Protein AF-A0A447U4M3-F1 (afdb_monomer_lite)

Foldseek 3Di:
DDDDDPDDDDQAPPDPPAQKDWDQKDWDADPVRKIKIKIWMDNDQPDLATFIWMWICDPNDIDHIDGDGHDGRDHDHHDDDDDDDD

Secondary structure (DSSP, 8-state):
-----------S---SS---EEEEEEEEE-TTS-EEEEEEEESSTT-TT-EEEEEEEETTEEPPPEEEE-BTTB------------

Sequence (86 aa):
MKLALVNRQVILPESGTESFQCHASTLVRLPCGTLVAAWFAGLREGSEDTAIWLSRYEHNIWTTPQRVAAREGEAHWNPVLFLPVG

InterPro domains:
  IPR011040 Sialidase [PF13088] (33-83)
  IPR036278 Sialidase superfamily [SSF50939] (9-83)

Radius of gyration: 14.34 Å; chains: 1; bounding box: 44×28×38 Å

Structure (mmCIF, N/CA/C/O backbone):
data_AF-A0A447U4M3-F1
#
_entry.id   AF-A0A447U4M3-F1
#
loop_
_atom_site.group_PDB
_atom_site.id
_atom_site.type_symbol
_atom_site.label_atom_id
_atom_site.label_alt_id
_atom_site.label_comp_id
_atom_site.label_asym_id
_atom_site.label_entity_id
_atom_site.label_seq_id
_atom_site.pdbx_PDB_ins_code
_atom_site.Cartn_x
_atom_site.Cartn_y
_atom_site.Cartn_z
_atom_site.occupancy
_atom_site.B_iso_or_equiv
_atom_site.auth_seq_id
_atom_site.auth_comp_id
_atom_site.auth_asym_id
_atom_site.auth_atom_id
_atom_site.pdbx_PDB_model_num
ATOM 1 N N . MET A 1 1 ? -10.018 21.514 19.524 1.00 76.88 1 MET A N 1
ATOM 2 C CA . MET A 1 1 ? -9.905 20.038 19.517 1.00 76.88 1 MET A CA 1
ATOM 3 C C . MET A 1 1 ? -8.427 19.678 19.573 1.00 76.88 1 MET A C 1
ATOM 5 O O . MET A 1 1 ? -7.682 20.200 18.756 1.00 76.88 1 MET A O 1
ATOM 9 N N . LYS A 1 2 ? -7.983 18.873 20.547 1.00 91.12 2 LYS A N 1
ATOM 10 C CA . LYS A 1 2 ? -6.585 18.416 20.643 1.00 91.12 2 LYS A CA 1
ATOM 11 C C . LYS A 1 2 ? -6.521 16.978 20.140 1.00 91.12 2 LYS A C 1
ATOM 13 O O . LYS A 1 2 ? -7.273 16.140 20.626 1.00 91.12 2 LYS A O 1
ATOM 18 N N . LEU A 1 3 ? -5.662 16.711 19.164 1.00 93.62 3 LEU A N 1
ATOM 19 C CA . LEU A 1 3 ? -5.387 15.345 18.726 1.00 93.62 3 LEU A CA 1
ATOM 20 C C . LEU A 1 3 ? -4.492 14.662 19.765 1.00 93.62 3 LEU A C 1
ATOM 22 O O . LEU A 1 3 ? -3.557 15.277 20.283 1.00 93.62 3 LEU A O 1
ATOM 26 N N . ALA A 1 4 ? -4.787 13.401 20.068 1.00 95.69 4 ALA A N 1
ATOM 27 C CA . ALA A 1 4 ? -3.951 12.546 20.899 1.00 95.69 4 ALA A CA 1
ATOM 28 C C . ALA A 1 4 ? -3.370 11.427 20.033 1.00 95.69 4 ALA A C 1
ATOM 30 O O . ALA A 1 4 ? -4.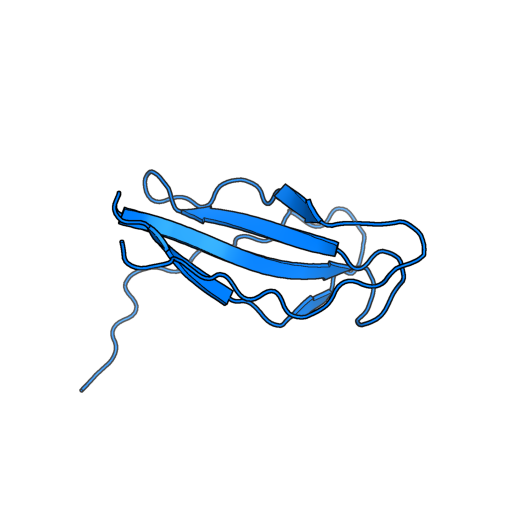076 10.836 19.214 1.00 95.69 4 ALA A O 1
ATOM 31 N N . LEU A 1 5 ? -2.083 11.137 20.214 1.00 94.38 5 LEU A N 1
ATOM 32 C CA . LEU A 1 5 ? -1.463 9.970 19.601 1.00 94.38 5 LEU A CA 1
ATOM 33 C C . LEU A 1 5 ? -1.951 8.719 20.338 1.00 94.38 5 LEU A C 1
ATOM 35 O O . LEU A 1 5 ? -1.674 8.566 21.523 1.00 94.38 5 LEU A O 1
ATOM 39 N N . VAL A 1 6 ? -2.669 7.843 19.636 1.00 92.69 6 VAL A N 1
ATOM 40 C CA . VAL A 1 6 ? -3.180 6.581 20.203 1.00 92.69 6 VAL A CA 1
ATOM 41 C C . VAL A 1 6 ? -2.221 5.421 19.935 1.00 92.69 6 VAL A C 1
ATOM 43 O O . VAL A 1 6 ? -2.030 4.569 20.794 1.00 92.69 6 VAL A O 1
ATOM 46 N N . ASN A 1 7 ? -1.603 5.383 18.752 1.00 91.75 7 ASN A N 1
ATOM 47 C CA . ASN A 1 7 ? -0.667 4.335 18.350 1.00 91.75 7 ASN A CA 1
ATOM 48 C C . ASN A 1 7 ? 0.303 4.866 17.277 1.00 91.75 7 ASN A C 1
ATOM 50 O O . ASN A 1 7 ? -0.063 5.739 16.488 1.00 91.75 7 ASN A O 1
ATOM 54 N N . ARG A 1 8 ? 1.525 4.325 17.231 1.00 93.69 8 ARG A N 1
ATOM 55 C CA . ARG A 1 8 ? 2.519 4.547 16.172 1.00 93.69 8 ARG A CA 1
ATOM 56 C C . ARG A 1 8 ? 3.233 3.228 15.889 1.00 93.69 8 ARG A C 1
ATOM 58 O O . ARG A 1 8 ? 3.848 2.663 16.785 1.00 93.69 8 ARG A O 1
ATOM 65 N N . GLN A 1 9 ? 3.193 2.785 14.637 1.00 93.38 9 GLN A N 1
ATOM 66 C CA . GLN A 1 9 ? 3.882 1.584 14.162 1.00 93.38 9 GLN A CA 1
ATOM 67 C C . GLN A 1 9 ? 4.496 1.847 12.784 1.00 93.38 9 GLN A C 1
ATOM 69 O O . GLN A 1 9 ? 4.047 2.741 12.064 1.00 93.38 9 GLN A O 1
ATOM 74 N N . VAL A 1 10 ? 5.527 1.079 12.436 1.00 90.38 10 VAL A N 1
ATOM 75 C CA . VAL A 1 10 ? 6.157 1.087 11.110 1.00 90.38 10 VAL A CA 1
ATOM 76 C C . VAL A 1 10 ? 5.602 -0.090 10.316 1.00 90.38 10 VAL A C 1
ATOM 78 O O . VAL A 1 10 ? 5.474 -1.182 10.858 1.00 90.38 10 VAL A O 1
ATOM 81 N N . ILE A 1 11 ? 5.262 0.147 9.048 1.00 90.62 11 ILE A N 1
ATOM 82 C CA . ILE A 1 11 ? 4.726 -0.882 8.143 1.00 90.62 11 ILE A CA 1
ATOM 83 C C . ILE A 1 11 ? 5.710 -1.282 7.055 1.00 90.62 11 ILE A C 1
ATOM 85 O O . ILE A 1 11 ? 5.457 -2.243 6.352 1.00 90.62 11 ILE A O 1
ATOM 89 N N . LEU A 1 12 ? 6.796 -0.534 6.868 1.00 79.81 12 LEU A N 1
ATOM 90 C CA . LEU A 1 12 ? 7.739 -0.775 5.781 1.00 79.81 12 LEU A CA 1
ATOM 91 C C . LEU A 1 12 ? 8.493 -2.096 5.998 1.00 79.81 12 LEU A C 1
ATOM 93 O O . LEU A 1 12 ? 8.763 -2.445 7.150 1.00 79.81 12 LEU A O 1
ATOM 97 N N . PRO A 1 13 ? 8.843 -2.824 4.920 1.00 64.12 13 PRO A N 1
ATOM 98 C CA . PRO A 1 13 ? 9.724 -3.974 5.051 1.00 64.12 13 PRO A CA 1
ATOM 99 C C . PRO A 1 13 ? 11.074 -3.530 5.629 1.00 64.12 13 PRO A C 1
ATOM 101 O O . PRO A 1 13 ? 11.539 -2.423 5.352 1.00 64.12 13 PRO A O 1
ATOM 104 N N . GLU A 1 14 ? 11.710 -4.392 6.424 1.00 61.44 14 GLU A N 1
ATOM 105 C CA . GLU A 1 14 ? 13.094 -4.174 6.849 1.00 61.44 14 GLU A CA 1
ATOM 106 C C . GLU A 1 14 ? 13.977 -4.134 5.596 1.00 61.44 14 GLU A C 1
ATOM 108 O O . GLU A 1 14 ? 14.093 -5.119 4.864 1.00 61.44 14 GLU A O 1
ATOM 113 N N . SER A 1 15 ? 14.544 -2.966 5.289 1.00 56.00 15 SER A N 1
ATOM 114 C CA . SER A 1 15 ? 15.317 -2.764 4.067 1.00 56.00 15 SER A CA 1
ATOM 115 C C . SER A 1 15 ? 16.682 -3.441 4.199 1.00 56.00 15 SER A C 1
ATOM 117 O O . SER A 1 15 ? 17.643 -2.859 4.709 1.00 56.00 15 SER A O 1
ATOM 119 N N . GLY A 1 16 ? 16.782 -4.676 3.717 1.00 52.91 16 GLY A N 1
ATOM 120 C CA . GLY A 1 16 ? 18.057 -5.267 3.339 1.00 52.91 16 GLY A CA 1
ATOM 121 C C . GLY A 1 16 ? 18.622 -4.511 2.137 1.00 52.91 16 GLY A C 1
ATOM 122 O O . GLY A 1 16 ? 18.274 -4.792 0.998 1.00 52.91 16 GLY A O 1
ATOM 123 N N . THR A 1 17 ? 19.491 -3.538 2.396 1.00 51.78 17 THR A N 1
ATOM 124 C CA . THR A 1 17 ? 20.451 -2.937 1.447 1.00 51.78 17 THR A CA 1
ATOM 125 C C . THR A 1 17 ? 19.964 -2.036 0.302 1.00 51.78 17 THR A C 1
ATOM 127 O O . THR A 1 17 ? 20.816 -1.352 -0.261 1.00 51.78 17 THR A O 1
ATOM 130 N N . GLU A 1 18 ? 18.669 -1.908 -0.005 1.00 57.59 18 GLU A N 1
ATOM 131 C CA . GLU A 1 18 ? 18.215 -1.006 -1.085 1.00 57.59 18 GLU A CA 1
ATOM 132 C C . GLU A 1 18 ? 17.407 0.203 -0.594 1.00 57.59 18 GLU A C 1
ATOM 134 O O . GLU A 1 18 ? 16.552 0.104 0.289 1.00 57.59 18 GLU A O 1
ATOM 139 N N . SER A 1 19 ? 17.702 1.373 -1.173 1.00 61.81 19 SER A N 1
ATOM 140 C CA . SER A 1 19 ? 16.934 2.599 -0.956 1.00 61.81 19 SER A CA 1
ATOM 141 C C . SER A 1 19 ? 15.544 2.410 -1.556 1.00 61.81 19 SER A C 1
ATOM 143 O O . SER A 1 19 ? 15.415 2.250 -2.764 1.00 61.81 19 SER A O 1
ATOM 145 N N . PHE A 1 20 ? 14.516 2.396 -0.709 1.00 79.25 20 PHE A N 1
ATOM 146 C CA . PHE A 1 20 ? 13.123 2.252 -1.120 1.00 79.25 20 PHE A CA 1
ATOM 147 C C . PHE A 1 20 ? 12.379 3.547 -0.798 1.00 79.25 20 PHE A C 1
ATOM 149 O O . PHE A 1 20 ? 12.277 3.947 0.364 1.00 79.25 20 PHE A O 1
ATOM 156 N N . GLN A 1 21 ? 11.871 4.220 -1.826 1.00 90.44 21 GLN A N 1
ATOM 157 C CA . GLN A 1 21 ? 11.033 5.404 -1.676 1.00 90.44 21 GLN A CA 1
ATOM 158 C C . GLN A 1 21 ? 9.569 4.976 -1.617 1.00 90.44 21 GLN A C 1
ATOM 160 O O . GLN A 1 21 ? 9.116 4.202 -2.456 1.00 90.44 21 GLN A O 1
ATOM 165 N N . CYS A 1 22 ? 8.823 5.477 -0.631 1.00 91.94 22 CYS A N 1
ATOM 166 C CA . CYS A 1 22 ? 7.388 5.233 -0.492 1.00 91.94 22 CYS A CA 1
ATOM 167 C C . CYS A 1 22 ? 6.620 6.555 -0.421 1.00 91.94 22 CYS A C 1
ATOM 169 O O . CYS A 1 22 ? 6.971 7.440 0.361 1.00 91.94 22 CYS A O 1
ATOM 171 N N . HIS A 1 23 ? 5.551 6.684 -1.206 1.00 93.81 23 HIS A N 1
ATOM 172 C CA . HIS A 1 23 ? 4.791 7.931 -1.318 1.00 93.81 23 HIS A CA 1
ATOM 173 C C . HIS A 1 23 ? 3.296 7.664 -1.557 1.00 93.81 23 HIS A C 1
ATOM 175 O O . HIS A 1 23 ? 2.869 6.531 -1.789 1.00 93.81 23 HIS A O 1
ATOM 181 N N . ALA A 1 24 ? 2.503 8.739 -1.462 1.00 96.12 24 ALA A N 1
ATOM 182 C CA . ALA A 1 24 ? 1.062 8.767 -1.727 1.00 96.12 24 ALA A CA 1
ATOM 183 C C . ALA A 1 24 ? 0.276 7.646 -1.024 1.00 96.12 24 ALA A C 1
ATOM 185 O O . ALA A 1 24 ? -0.451 6.879 -1.657 1.00 96.12 24 ALA A O 1
ATOM 186 N N . SER A 1 25 ? 0.433 7.542 0.298 1.00 96.19 25 SER A N 1
ATOM 187 C CA . SER A 1 25 ? -0.313 6.560 1.074 1.00 96.19 25 SER A CA 1
ATOM 188 C C . SER A 1 25 ? -1.808 6.890 1.144 1.00 96.19 25 SER A C 1
ATOM 190 O O . SER A 1 25 ? -2.224 8.047 1.210 1.00 96.19 25 SER A O 1
ATOM 192 N N . THR A 1 26 ? -2.623 5.841 1.169 1.00 97.69 26 THR A N 1
ATOM 193 C CA . THR A 1 26 ? -4.071 5.880 1.372 1.00 97.69 26 THR A CA 1
ATOM 194 C C . THR A 1 26 ? -4.460 4.869 2.449 1.00 97.69 26 THR A C 1
ATOM 196 O O . THR A 1 26 ? -3.764 3.873 2.660 1.00 97.69 26 THR A O 1
ATOM 199 N N . LEU A 1 27 ? -5.558 5.131 3.156 1.00 96.62 27 LEU A N 1
ATOM 200 C CA . LEU A 1 27 ? -6.045 4.313 4.263 1.00 96.62 27 LEU A CA 1
ATOM 201 C C . LEU A 1 27 ? -7.567 4.201 4.182 1.00 96.62 27 LEU A C 1
ATOM 203 O O . LEU A 1 27 ? -8.254 5.210 4.037 1.00 96.62 27 LEU A O 1
ATOM 207 N N . VAL A 1 28 ? -8.101 2.995 4.360 1.00 97.38 28 VAL A N 1
ATOM 208 C CA . VAL A 1 28 ? -9.541 2.765 4.527 1.00 97.38 28 VAL A CA 1
ATOM 209 C C . VAL A 1 28 ? -9.802 1.878 5.738 1.00 97.38 28 VAL A C 1
ATOM 211 O O . VAL A 1 28 ? -8.986 1.025 6.087 1.00 97.38 28 VAL A O 1
ATOM 214 N N . ARG A 1 29 ? -10.949 2.071 6.392 1.00 95.88 29 ARG A N 1
ATOM 215 C CA . ARG A 1 29 ? -11.444 1.182 7.447 1.00 95.88 29 ARG A CA 1
ATOM 216 C C . ARG A 1 29 ? -12.538 0.289 6.874 1.00 95.88 29 ARG A C 1
ATOM 218 O O . ARG A 1 29 ? -13.543 0.798 6.390 1.00 95.88 29 ARG A O 1
ATOM 225 N N . LEU A 1 30 ? -12.348 -1.024 6.950 1.00 95.56 30 LEU A N 1
ATOM 226 C CA . LEU A 1 30 ? -13.345 -2.013 6.542 1.00 95.56 30 LEU A CA 1
ATOM 227 C C . LEU A 1 30 ? -14.465 -2.142 7.593 1.00 95.56 30 LEU A C 1
ATOM 229 O O . LEU A 1 30 ? -14.233 -1.826 8.766 1.00 95.56 30 LEU A O 1
ATOM 233 N N . PRO A 1 31 ? -15.655 -2.670 7.231 1.00 94.44 31 PRO A N 1
ATOM 234 C CA . PRO A 1 31 ? -16.766 -2.850 8.173 1.00 94.44 31 PRO A CA 1
ATOM 235 C C . PRO A 1 31 ? -16.424 -3.736 9.380 1.00 94.44 31 PRO A C 1
ATOM 237 O O . PRO A 1 31 ? -16.906 -3.495 10.482 1.00 94.44 31 PRO A O 1
ATOM 240 N N . CYS A 1 32 ? -15.534 -4.718 9.203 1.00 93.69 32 CYS A N 1
ATOM 241 C CA . CYS A 1 32 ? -15.030 -5.576 10.281 1.00 93.69 32 CYS A CA 1
ATOM 242 C C . CYS A 1 32 ? -14.057 -4.870 11.246 1.00 93.69 32 CYS A C 1
ATOM 244 O O . CYS A 1 32 ? -13.599 -5.475 12.210 1.00 93.69 32 CYS A O 1
ATOM 246 N N . GLY A 1 33 ? -13.721 -3.600 11.001 1.00 94.31 33 GLY A N 1
ATOM 247 C CA . GLY A 1 33 ? -12.822 -2.806 11.835 1.00 94.31 33 GLY A CA 1
ATOM 248 C C . GLY A 1 33 ? -11.356 -2.821 11.400 1.00 94.31 33 GLY A C 1
ATOM 249 O O . GLY A 1 33 ? -10.623 -1.927 11.822 1.00 94.31 33 GLY A O 1
ATOM 250 N N . THR A 1 34 ? -10.947 -3.750 10.531 1.00 96.75 34 THR A N 1
ATOM 251 C CA . THR A 1 34 ? -9.604 -3.791 9.930 1.00 96.75 34 THR A CA 1
ATOM 252 C C . THR A 1 34 ? -9.294 -2.486 9.199 1.00 96.75 34 THR A C 1
ATOM 254 O O . THR A 1 34 ? -10.112 -2.000 8.413 1.00 96.75 34 THR A O 1
ATOM 257 N N . LEU A 1 35 ? -8.101 -1.929 9.422 1.00 97.19 35 LEU A N 1
ATOM 258 C CA . LEU A 1 35 ? -7.582 -0.851 8.577 1.00 97.19 35 LEU A CA 1
ATOM 259 C C . LEU A 1 35 ? -6.772 -1.454 7.436 1.00 97.19 35 LEU A C 1
ATOM 261 O O . LEU A 1 35 ? -6.030 -2.409 7.638 1.00 97.19 35 LEU A O 1
ATOM 265 N N . VAL A 1 36 ? -6.883 -0.879 6.249 1.00 97.69 36 VAL A N 1
ATOM 266 C CA . VAL A 1 36 ? -6.074 -1.254 5.092 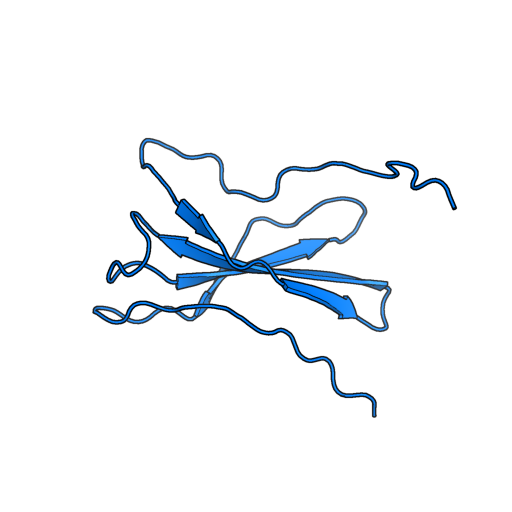1.00 97.69 36 VAL A CA 1
ATOM 267 C C . VAL A 1 36 ? -5.341 -0.015 4.626 1.00 97.69 36 VAL A C 1
ATOM 269 O O . VAL A 1 36 ? -5.978 0.994 4.327 1.00 97.69 36 VAL A O 1
ATOM 272 N N . ALA A 1 37 ? -4.016 -0.092 4.588 1.00 97.69 37 ALA A N 1
ATOM 273 C CA . ALA A 1 37 ? -3.153 0.944 4.049 1.00 97.69 37 ALA A CA 1
ATOM 274 C C . ALA A 1 37 ? -2.587 0.482 2.708 1.00 97.69 37 ALA A C 1
ATOM 276 O O . ALA A 1 37 ? -2.189 -0.675 2.580 1.00 97.69 37 ALA A O 1
ATOM 277 N N . ALA A 1 38 ? -2.518 1.386 1.737 1.00 97.56 38 ALA A N 1
ATOM 278 C CA . ALA A 1 38 ? -1.812 1.163 0.482 1.00 97.56 38 ALA A CA 1
ATOM 279 C C . ALA A 1 38 ? -0.942 2.373 0.134 1.00 97.56 38 ALA A C 1
ATOM 281 O O . ALA A 1 38 ? -1.232 3.487 0.559 1.00 97.56 38 ALA A O 1
ATOM 282 N N . TRP A 1 39 ? 0.141 2.152 -0.600 1.00 96.75 39 TRP A N 1
ATOM 283 C CA . TRP A 1 39 ? 1.073 3.182 -1.067 1.00 96.75 39 TRP A CA 1
ATOM 284 C C . TRP A 1 39 ? 1.792 2.669 -2.313 1.00 96.75 39 TRP A C 1
ATOM 286 O O . TRP A 1 39 ? 1.794 1.461 -2.564 1.00 96.75 39 TRP A O 1
ATOM 296 N N . PHE A 1 40 ? 2.412 3.558 -3.085 1.00 95.38 40 PHE A N 1
ATOM 297 C CA . PHE A 1 40 ? 3.371 3.111 -4.091 1.00 95.38 40 PHE A CA 1
ATOM 298 C C . PHE A 1 40 ? 4.783 3.114 -3.511 1.00 95.38 40 PHE A C 1
ATOM 300 O O . PHE A 1 40 ? 5.111 3.958 -2.668 1.00 95.38 40 PHE A O 1
ATOM 307 N N . ALA A 1 41 ? 5.614 2.169 -3.946 1.00 93.44 41 ALA A N 1
ATOM 308 C CA . ALA A 1 41 ? 7.026 2.152 -3.592 1.00 93.44 41 ALA A CA 1
ATOM 309 C C . ALA A 1 41 ? 7.902 1.458 -4.641 1.00 93.44 41 ALA A C 1
ATOM 311 O O . ALA A 1 41 ? 7.453 0.507 -5.284 1.00 93.44 41 ALA A O 1
ATOM 312 N N . GLY A 1 42 ? 9.147 1.922 -4.744 1.00 91.25 42 GLY A N 1
ATOM 313 C CA . GLY A 1 42 ? 10.211 1.413 -5.616 1.00 91.25 42 GLY A CA 1
ATOM 314 C C . GLY A 1 42 ? 11.551 2.087 -5.291 1.00 91.25 42 GLY A C 1
ATOM 315 O O . GLY A 1 42 ? 11.639 2.857 -4.329 1.00 91.25 42 GLY A O 1
ATOM 316 N N . LEU A 1 43 ? 12.583 1.837 -6.098 1.00 89.94 43 LEU A N 1
ATOM 317 C CA . LEU A 1 43 ? 13.929 2.406 -5.941 1.00 89.94 43 LEU A CA 1
ATOM 318 C C . LEU A 1 43 ? 13.924 3.940 -5.956 1.00 89.94 43 LEU A C 1
ATOM 320 O O . LEU A 1 43 ? 14.609 4.601 -5.173 1.00 89.94 43 LEU A O 1
ATOM 324 N N . ARG A 1 44 ? 13.140 4.522 -6.866 1.00 90.31 44 ARG A N 1
ATOM 325 C CA . ARG A 1 44 ? 12.868 5.964 -6.928 1.00 90.31 44 ARG A CA 1
ATOM 326 C C . ARG A 1 44 ? 11.481 6.232 -7.488 1.00 90.31 44 ARG A C 1
ATOM 328 O O . ARG A 1 44 ? 10.955 5.421 -8.249 1.00 90.31 44 ARG A O 1
ATOM 335 N N . GLU A 1 45 ? 10.916 7.389 -7.177 1.00 90.56 45 GLU A N 1
ATOM 336 C CA . GLU A 1 45 ? 9.660 7.828 -7.788 1.00 90.56 45 GLU A CA 1
ATOM 337 C C . GLU A 1 45 ? 9.716 7.752 -9.331 1.00 90.56 45 GLU A C 1
ATOM 339 O O . GLU A 1 45 ? 10.661 8.235 -9.962 1.00 90.56 45 GLU A O 1
ATOM 344 N N . GLY A 1 46 ? 8.723 7.087 -9.935 1.00 90.31 46 GLY A N 1
ATOM 345 C CA . GLY A 1 46 ? 8.603 6.907 -11.387 1.00 90.31 46 GLY A CA 1
ATOM 346 C C . GLY A 1 46 ? 9.498 5.826 -12.007 1.00 90.31 46 GLY A C 1
ATOM 347 O O . GLY A 1 46 ? 9.541 5.709 -13.229 1.00 90.31 46 GLY A O 1
ATOM 348 N N . SER A 1 47 ? 10.222 5.043 -11.203 1.00 92.69 47 SER A N 1
ATOM 349 C CA . SER A 1 47 ? 10.997 3.891 -11.689 1.00 92.69 47 SER A CA 1
ATOM 350 C C . SER A 1 47 ? 10.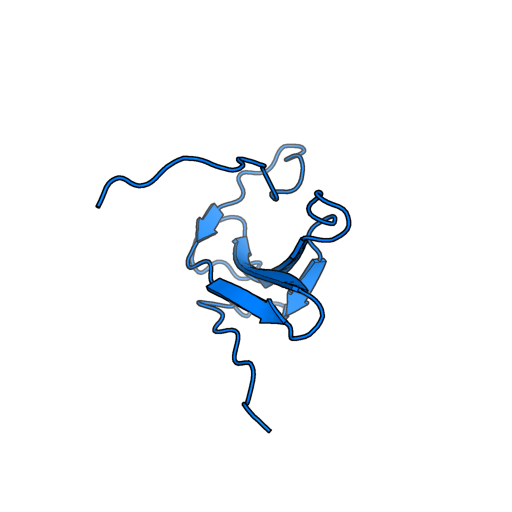106 2.723 -12.121 1.00 92.69 47 SER A C 1
ATOM 352 O O . SER A 1 47 ? 8.992 2.559 -11.622 1.00 92.69 47 SER A O 1
ATOM 354 N N . GLU A 1 48 ? 10.609 1.895 -13.037 1.00 93.69 48 GLU A N 1
ATOM 355 C CA . GLU A 1 48 ? 9.895 0.733 -13.590 1.00 93.69 48 GLU A CA 1
ATOM 356 C C . GLU A 1 48 ? 9.579 -0.349 -12.547 1.00 93.69 48 GLU A C 1
ATOM 358 O O . GLU A 1 48 ? 8.692 -1.169 -12.763 1.00 93.69 48 GLU A O 1
ATOM 363 N N . ASP A 1 49 ? 10.276 -0.350 -11.40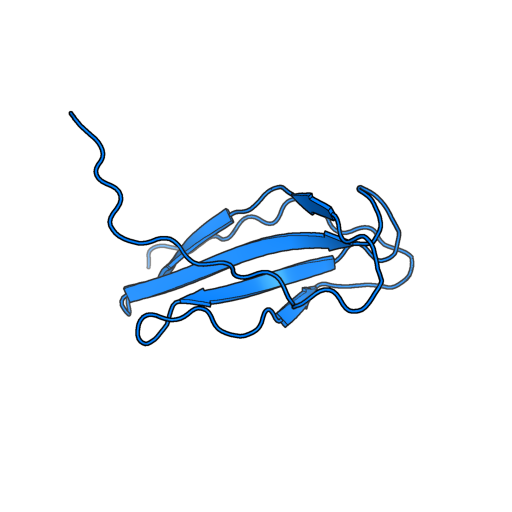7 1.00 91.56 49 ASP A N 1
ATOM 364 C CA . ASP A 1 49 ? 9.999 -1.234 -10.276 1.00 91.56 49 ASP A CA 1
ATOM 365 C C . ASP A 1 49 ? 8.967 -0.658 -9.290 1.00 91.56 49 ASP A C 1
ATOM 367 O O . ASP A 1 49 ? 8.598 -1.333 -8.323 1.00 91.56 49 ASP A O 1
ATOM 371 N N . THR A 1 50 ? 8.455 0.556 -9.539 1.00 94.12 50 THR A N 1
ATOM 372 C CA . THR A 1 50 ? 7.425 1.161 -8.690 1.00 94.12 50 THR A CA 1
ATOM 373 C C . THR A 1 50 ? 6.143 0.337 -8.754 1.00 94.12 50 THR A C 1
ATOM 375 O O . THR A 1 50 ? 5.504 0.220 -9.801 1.00 94.12 50 THR A O 1
ATOM 378 N N . ALA A 1 51 ? 5.738 -0.191 -7.603 1.00 95.50 51 ALA A N 1
ATOM 379 C CA . ALA A 1 51 ? 4.580 -1.058 -7.446 1.00 95.50 51 ALA A CA 1
ATOM 380 C C . ALA A 1 51 ? 3.622 -0.533 -6.373 1.00 95.50 51 ALA A C 1
ATOM 382 O O . ALA A 1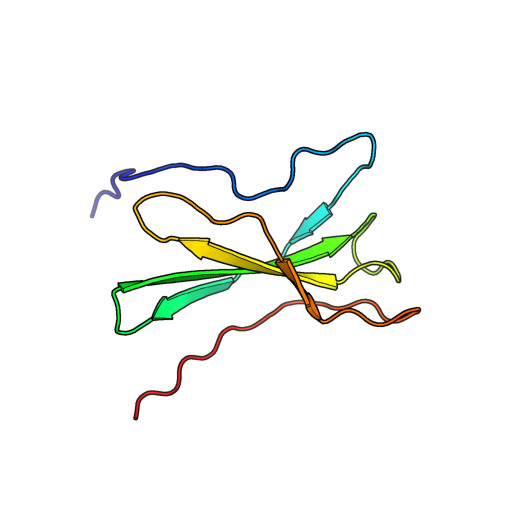 51 ? 4.003 0.268 -5.519 1.00 95.50 51 ALA A O 1
ATOM 383 N N . ILE A 1 52 ? 2.387 -1.038 -6.372 1.00 96.94 52 ILE A N 1
ATOM 384 C CA . ILE A 1 52 ? 1.433 -0.810 -5.285 1.00 96.94 52 ILE A CA 1
ATOM 385 C C . ILE A 1 52 ? 1.647 -1.851 -4.195 1.00 96.94 52 ILE A C 1
ATOM 387 O O . ILE A 1 52 ? 1.575 -3.060 -4.437 1.00 96.94 52 ILE A O 1
ATOM 391 N N . TRP A 1 53 ? 1.852 -1.362 -2.981 1.00 96.06 53 TRP A N 1
ATOM 392 C CA . TRP A 1 53 ? 1.983 -2.148 -1.765 1.00 96.06 53 TRP A CA 1
ATOM 393 C C . TRP A 1 53 ? 0.768 -1.944 -0.870 1.00 96.06 53 TRP A C 1
ATOM 395 O O . TRP A 1 53 ? 0.170 -0.869 -0.858 1.00 96.06 53 TRP A O 1
ATOM 405 N N . LEU A 1 54 ? 0.408 -2.982 -0.121 1.00 96.94 54 LEU A N 1
ATOM 406 C CA . LEU A 1 54 ? -0.732 -2.996 0.786 1.00 96.94 54 LEU A CA 1
ATOM 407 C C . LEU A 1 54 ? -0.365 -3.700 2.092 1.00 96.94 54 LEU A C 1
ATOM 409 O O . LEU A 1 54 ? 0.284 -4.743 2.082 1.00 96.94 54 LEU A O 1
ATOM 413 N N . SER A 1 55 ? -0.818 -3.161 3.219 1.00 97.44 55 SER A N 1
ATOM 414 C CA . SER A 1 55 ? -0.751 -3.819 4.527 1.00 97.44 55 SER A CA 1
ATOM 415 C C . SER A 1 55 ? -2.080 -3.661 5.264 1.00 97.44 55 SER A C 1
ATOM 417 O O . SER A 1 55 ? -2.815 -2.690 5.053 1.00 97.44 55 SER A O 1
ATOM 419 N N . ARG A 1 56 ? -2.416 -4.638 6.108 1.00 97.62 56 ARG A N 1
ATOM 420 C CA . ARG A 1 56 ? -3.635 -4.641 6.919 1.00 97.62 56 ARG A CA 1
ATOM 421 C C . ARG A 1 56 ? -3.279 -4.497 8.388 1.00 97.62 56 ARG A C 1
ATOM 423 O O . ARG A 1 56 ? -2.330 -5.118 8.853 1.00 97.62 56 ARG A O 1
ATOM 430 N N . TYR A 1 57 ? -4.044 -3.692 9.113 1.00 97.56 57 TYR A N 1
ATOM 431 C CA . TYR A 1 57 ? -3.957 -3.588 10.562 1.00 97.56 57 TYR A CA 1
ATOM 432 C C . TYR A 1 57 ? -4.994 -4.510 11.191 1.00 97.56 57 TYR A C 1
ATOM 434 O O . TYR A 1 57 ? -6.195 -4.219 11.181 1.00 97.56 57 TYR A O 1
ATOM 442 N N . GLU A 1 58 ? -4.516 -5.623 11.728 1.00 95.06 58 GLU A N 1
ATOM 443 C CA . GLU A 1 58 ? -5.317 -6.690 12.315 1.00 95.06 58 GLU A CA 1
ATOM 444 C C . GLU A 1 58 ? -4.660 -7.106 13.633 1.00 95.06 58 GLU A C 1
ATOM 446 O O . GLU A 1 58 ? -3.439 -7.109 13.748 1.00 95.06 58 GLU A O 1
ATOM 451 N N . HIS A 1 59 ? -5.449 -7.427 14.660 1.00 93.44 59 HIS A N 1
ATOM 452 C CA . HIS A 1 59 ? -4.915 -7.868 15.961 1.00 93.44 59 HIS A CA 1
ATOM 453 C C . HIS A 1 59 ? -3.850 -6.926 16.571 1.00 93.44 59 HIS A C 1
ATOM 455 O O . HIS A 1 59 ? -2.897 -7.369 17.204 1.00 93.44 59 HIS A O 1
ATOM 461 N N . ASN A 1 60 ? -4.032 -5.611 16.402 1.00 94.38 60 ASN A N 1
ATOM 462 C CA . ASN A 1 60 ? -3.129 -4.549 16.865 1.00 94.38 60 ASN A CA 1
ATOM 463 C C . ASN A 1 60 ? -1.733 -4.503 16.219 1.00 94.38 60 ASN A C 1
ATOM 465 O O . ASN A 1 60 ? -0.843 -3.819 16.733 1.00 94.38 60 ASN A O 1
ATOM 469 N N . ILE A 1 61 ? -1.545 -5.178 15.088 1.00 95.00 61 ILE A N 1
ATOM 470 C CA . ILE A 1 61 ? -0.299 -5.168 14.324 1.00 95.00 61 ILE A CA 1
ATOM 471 C C . ILE A 1 61 ? -0.580 -4.934 12.842 1.00 95.00 61 ILE A C 1
ATOM 473 O O . ILE A 1 61 ? -1.649 -5.270 12.332 1.00 95.00 61 ILE A O 1
ATOM 477 N N . TRP A 1 62 ? 0.393 -4.365 12.140 1.00 96.69 62 TRP A N 1
ATOM 478 C CA . TRP A 1 62 ? 0.386 -4.361 10.683 1.00 96.69 62 TRP A CA 1
ATOM 479 C C . TRP A 1 62 ? 0.945 -5.674 10.146 1.00 96.69 62 TRP A C 1
ATOM 481 O O . TRP A 1 62 ? 1.976 -6.158 10.612 1.00 96.69 62 TRP A O 1
ATOM 491 N N . THR A 1 63 ? 0.276 -6.247 9.152 1.00 95.69 63 THR A N 1
ATOM 492 C CA . THR A 1 63 ? 0.798 -7.400 8.418 1.00 95.69 63 THR A CA 1
ATOM 493 C C . THR A 1 63 ? 2.027 -7.000 7.608 1.00 95.69 63 THR A C 1
ATOM 495 O O . THR A 1 63 ? 2.173 -5.840 7.208 1.00 95.69 63 THR A O 1
ATOM 498 N N . THR A 1 64 ? 2.877 -7.970 7.272 1.00 93.56 64 THR A N 1
ATOM 499 C CA . THR A 1 64 ? 3.933 -7.765 6.273 1.00 93.56 64 THR A CA 1
ATOM 500 C C . THR A 1 64 ? 3.328 -7.170 4.993 1.00 93.56 64 THR A C 1
ATOM 502 O O . THR A 1 64 ? 2.310 -7.691 4.520 1.00 93.56 64 THR A O 1
ATOM 505 N N . PRO A 1 65 ? 3.899 -6.086 4.436 1.00 94.38 65 PRO A N 1
ATOM 506 C CA . PRO A 1 65 ? 3.416 -5.506 3.192 1.00 94.38 65 PRO A CA 1
ATOM 507 C C . PRO A 1 65 ? 3.419 -6.510 2.054 1.00 94.38 65 PRO A C 1
ATOM 509 O O . PRO A 1 65 ? 4.379 -7.254 1.859 1.00 94.38 65 PRO A O 1
ATOM 512 N N . GLN A 1 66 ? 2.358 -6.478 1.264 1.00 94.50 66 GLN A N 1
ATOM 513 C CA . GLN A 1 66 ? 2.216 -7.293 0.074 1.00 94.50 66 GLN A CA 1
ATOM 514 C C . GLN A 1 66 ? 2.192 -6.398 -1.156 1.00 94.50 66 GLN A C 1
ATOM 516 O O . GLN A 1 66 ? 1.480 -5.395 -1.193 1.00 94.50 66 GLN A O 1
ATOM 521 N N . ARG A 1 67 ? 2.958 -6.778 -2.177 1.00 94.06 67 ARG A N 1
ATOM 522 C CA . ARG A 1 67 ? 2.904 -6.152 -3.496 1.00 94.06 67 ARG A CA 1
ATOM 523 C C . ARG A 1 67 ? 1.646 -6.641 -4.216 1.00 94.06 67 ARG A C 1
ATOM 525 O O . ARG A 1 67 ? 1.551 -7.824 -4.528 1.00 94.06 67 ARG A O 1
ATOM 532 N N . VAL A 1 68 ? 0.682 -5.750 -4.443 1.00 96.50 68 VAL A N 1
ATOM 533 C CA . VAL A 1 68 ? -0.662 -6.091 -4.957 1.00 96.50 68 VAL A CA 1
ATOM 534 C C . VAL A 1 68 ? -0.894 -5.680 -6.408 1.00 96.50 68 VAL A C 1
ATOM 536 O O . VAL A 1 68 ? -1.762 -6.252 -7.060 1.00 96.50 68 VAL A O 1
ATOM 539 N N . ALA A 1 69 ? -0.114 -4.734 -6.933 1.00 96.12 69 ALA A N 1
ATOM 540 C CA . ALA A 1 69 ? -0.091 -4.414 -8.358 1.00 96.12 69 ALA A CA 1
ATOM 541 C C . ALA A 1 69 ? 1.332 -4.047 -8.778 1.00 96.12 69 ALA A C 1
ATOM 543 O O . ALA A 1 69 ? 1.966 -3.198 -8.153 1.00 96.12 69 ALA A O 1
ATOM 544 N N . ALA A 1 70 ? 1.839 -4.734 -9.797 1.00 94.81 70 ALA A N 1
ATOM 545 C CA . ALA A 1 70 ? 3.155 -4.514 -10.372 1.00 94.81 70 ALA A CA 1
ATOM 546 C C . ALA A 1 70 ? 3.168 -5.063 -11.796 1.00 94.81 70 ALA A C 1
ATOM 548 O O . ALA A 1 70 ? 2.612 -6.135 -12.054 1.00 94.81 70 ALA A O 1
ATOM 549 N N . ARG A 1 71 ? 3.846 -4.362 -12.699 1.00 94.69 71 ARG A N 1
ATOM 550 C CA . ARG A 1 71 ? 4.073 -4.811 -14.067 1.00 94.69 71 ARG A CA 1
ATOM 551 C C . ARG A 1 71 ? 5.435 -4.315 -14.521 1.00 94.69 71 ARG A C 1
ATOM 553 O O . ARG A 1 71 ? 5.796 -3.175 -14.263 1.00 94.69 71 ARG A O 1
ATOM 560 N N . GLU A 1 72 ? 6.188 -5.203 -15.155 1.00 89.62 72 GLU A N 1
ATOM 561 C CA . GLU A 1 72 ? 7.528 -4.904 -15.652 1.00 89.62 72 GLU A CA 1
ATOM 562 C C . GLU A 1 72 ? 7.489 -3.756 -16.669 1.00 89.62 72 GLU A C 1
ATOM 564 O O . GLU A 1 72 ? 6.623 -3.733 -17.549 1.00 89.62 72 GLU A O 1
ATOM 569 N N . GLY A 1 73 ? 8.407 -2.799 -16.522 1.00 90.69 73 GLY A N 1
ATOM 570 C CA . GLY A 1 73 ? 8.481 -1.614 -17.376 1.00 90.69 73 GLY A CA 1
ATOM 571 C C . GLY A 1 73 ? 7.379 -0.575 -17.131 1.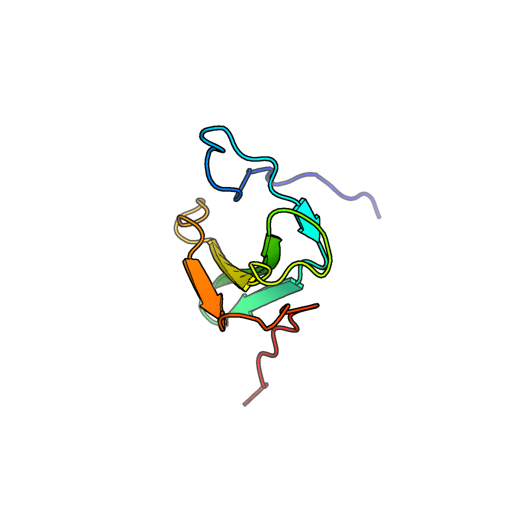00 90.69 73 GLY A C 1
ATOM 572 O O . GLY A 1 73 ? 7.290 0.392 -17.883 1.00 90.69 73 GLY A O 1
ATOM 573 N N . GLU A 1 74 ? 6.528 -0.746 -16.111 1.00 94.75 74 GLU A N 1
ATOM 574 C CA . GLU A 1 74 ? 5.407 0.156 -15.829 1.00 94.75 74 GLU A CA 1
ATOM 575 C C . GLU A 1 74 ? 5.449 0.670 -14.386 1.00 94.75 74 GLU A C 1
ATOM 577 O O . GLU A 1 74 ? 5.153 -0.045 -13.425 1.00 94.75 74 GLU A O 1
ATOM 582 N N . ALA A 1 75 ? 5.752 1.960 -14.240 1.00 95.81 75 ALA A N 1
ATOM 583 C CA . ALA A 1 75 ? 5.676 2.637 -12.955 1.00 95.81 75 ALA A CA 1
ATOM 584 C C . ALA A 1 75 ? 4.216 2.761 -12.491 1.00 95.81 75 ALA A C 1
ATOM 586 O O . ALA A 1 75 ? 3.385 3.373 -13.167 1.00 95.81 75 ALA A O 1
ATOM 587 N N . HIS A 1 76 ? 3.916 2.221 -11.311 1.00 95.94 76 HIS A N 1
ATOM 588 C CA . HIS A 1 76 ? 2.621 2.390 -10.656 1.00 95.94 76 HIS A CA 1
ATOM 589 C C . HIS A 1 76 ? 2.635 3.612 -9.729 1.00 95.94 76 HIS A C 1
ATOM 591 O O . HIS A 1 76 ? 3.640 3.912 -9.095 1.00 95.94 76 HIS A O 1
ATOM 597 N N . TRP A 1 77 ? 1.505 4.310 -9.624 1.00 96.00 77 TRP A N 1
ATOM 598 C CA . TRP A 1 77 ? 1.405 5.599 -8.926 1.00 96.00 77 TRP A CA 1
ATOM 599 C C . TRP A 1 77 ? 0.367 5.558 -7.800 1.00 96.00 77 TRP A C 1
ATOM 601 O O . TRP A 1 77 ? 0.085 4.512 -7.233 1.00 96.00 77 TRP A O 1
ATOM 611 N N . ASN A 1 78 ? -0.185 6.713 -7.444 1.00 97.69 78 ASN A N 1
ATOM 612 C CA . ASN A 1 78 ? -1.016 6.963 -6.273 1.00 97.69 78 ASN A CA 1
ATOM 613 C C . ASN A 1 78 ? -2.215 5.998 -6.178 1.00 97.69 78 ASN A C 1
ATOM 615 O O . ASN A 1 78 ? -3.188 6.160 -6.922 1.00 97.69 78 ASN A O 1
ATOM 619 N N . PRO A 1 79 ? -2.202 5.027 -5.244 1.00 97.50 79 PRO A N 1
ATOM 620 C CA . PRO A 1 79 ? -3.361 4.183 -5.022 1.00 97.50 79 PRO A CA 1
ATOM 621 C C . PRO A 1 79 ? -4.471 4.966 -4.317 1.00 97.50 79 PRO A C 1
ATOM 623 O O . PRO A 1 79 ? -4.228 5.743 -3.393 1.00 97.50 79 PRO A O 1
ATOM 626 N N . VAL A 1 80 ? -5.716 4.695 -4.706 1.00 97.56 80 VAL A N 1
ATOM 627 C CA . VAL A 1 80 ? -6.910 5.179 -4.009 1.00 97.56 80 VAL A CA 1
ATOM 628 C C . VAL A 1 80 ? -7.732 3.968 -3.600 1.00 97.56 80 VAL A C 1
ATOM 630 O O . VAL A 1 80 ? -8.298 3.277 -4.444 1.00 97.56 80 VAL A O 1
ATOM 633 N N . LEU A 1 81 ? -7.786 3.692 -2.296 1.00 97.00 81 LEU A N 1
ATOM 634 C CA . LEU A 1 81 ? -8.678 2.667 -1.769 1.00 97.00 81 LEU A CA 1
ATOM 635 C C . LEU A 1 81 ? -10.093 3.237 -1.700 1.00 97.00 81 LEU A C 1
ATOM 637 O O . LEU A 1 81 ? -10.332 4.263 -1.064 1.00 97.00 81 LEU A O 1
ATOM 641 N N . PHE A 1 82 ? -11.031 2.548 -2.340 1.00 95.00 82 PHE A N 1
ATOM 642 C CA . PHE A 1 82 ? -12.443 2.895 -2.318 1.00 95.00 82 PHE A CA 1
ATOM 643 C C . PHE A 1 82 ? -13.238 1.734 -1.728 1.00 95.00 82 PHE A C 1
ATOM 645 O O . PHE A 1 82 ? -13.230 0.627 -2.265 1.00 95.00 82 PHE A O 1
ATOM 652 N N . LEU A 1 83 ? -13.913 1.992 -0.609 1.00 93.44 83 LEU A N 1
ATOM 653 C CA . LEU A 1 83 ? -14.894 1.078 -0.038 1.00 93.44 83 LEU A CA 1
ATOM 654 C C . LEU A 1 83 ? -16.287 1.585 -0.439 1.00 93.44 83 LEU A C 1
ATOM 656 O O . LEU A 1 83 ? -16.722 2.599 0.112 1.00 93.44 83 LEU A O 1
ATOM 660 N N . PRO A 1 84 ? -16.981 0.932 -1.389 1.00 88.75 84 PRO A N 1
ATOM 661 C CA . PRO A 1 84 ? -18.346 1.310 -1.718 1.00 88.75 84 PRO A CA 1
ATOM 662 C C . PRO A 1 84 ? -19.251 1.078 -0.505 1.00 88.75 84 PRO A C 1
ATOM 664 O O . PRO A 1 84 ? -19.143 0.060 0.182 1.00 88.75 84 PRO A O 1
ATOM 667 N N . VAL A 1 85 ? -20.149 2.026 -0.247 1.00 80.88 85 VAL A N 1
ATOM 668 C CA . VAL A 1 85 ? -21.253 1.826 0.694 1.00 80.88 85 VAL A CA 1
ATOM 669 C C . VAL A 1 85 ? -22.330 1.052 -0.062 1.00 80.88 85 VAL A C 1
ATOM 671 O O . VAL A 1 85 ? -22.821 1.537 -1.082 1.00 80.88 85 VAL A O 1
ATOM 674 N N . GLY A 1 86 ? -22.609 -0.170 0.389 1.00 63.47 86 GLY A N 1
ATOM 675 C CA . GLY A 1 86 ? -23.765 -0.957 -0.046 1.00 63.47 86 GLY A CA 1
ATOM 676 C C . GLY A 1 86 ? -25.001 -0.638 0.778 1.00 63.47 86 GLY A C 1
ATOM 677 O O . GLY A 1 86 ? -24.828 -0.182 1.932 1.00 63.47 86 GLY A O 1
#

pLDDT: mean 90.48, std 11.01, range [51.78, 97.69]

Organism: Salmonella enterica I (NCBI:txid59201)